Protein AF-A0A4W3K2S1-F1 (afdb_monomer_lite)

Foldseek 3Di:
DDDDPDLVVLLVVQLVVQLVVQLVVLQVVLQVVCVVVVPDDPVSCVSSVVSSVVSSNVSSNVSSVVSSVVD

Radius of gyration: 15.17 Å; chains: 1; bounding box: 37×21×38 Å

Secondary structure (DSSP, 8-state):
-----SHHHHHHHHHHHHHHHHHHHHHHHHHHHHHHTT--THHHHHHHHHHHHHHHHHHHHHHHHHHHHT-

Structure (mmCIF, N/CA/C/O backbone):
data_AF-A0A4W3K2S1-F1
#
_entry.id   AF-A0A4W3K2S1-F1
#
loop_
_atom_site.group_PDB
_atom_site.id
_atom_site.type_symbol
_atom_site.label_atom_id
_atom_site.label_alt_id
_atom_site.label_comp_id
_atom_site.label_asym_id
_atom_site.label_entity_id
_atom_site.label_seq_id
_atom_site.pdbx_PDB_ins_code
_atom_site.Cartn_x
_atom_site.Cartn_y
_atom_site.Cartn_z
_atom_site.occupancy
_atom_site.B_iso_or_equiv
_atom_site.auth_seq_id
_atom_site.auth_comp_id
_atom_site.auth_asym_id
_atom_site.auth_atom_id
_atom_site.pdbx_PDB_model_num
ATOM 1 N N . MET A 1 1 ? 7.871 12.835 -15.043 1.00 47.31 1 MET A N 1
ATOM 2 C CA . MET A 1 1 ? 8.788 12.153 -14.100 1.00 47.31 1 MET A CA 1
ATOM 3 C C . MET A 1 1 ? 9.535 11.068 -14.869 1.00 47.31 1 MET A C 1
ATOM 5 O O . MET A 1 1 ? 9.437 9.890 -14.566 1.00 47.31 1 MET A O 1
ATOM 9 N N . GLU A 1 2 ? 10.220 11.484 -15.934 1.00 51.19 2 GLU A N 1
ATOM 10 C CA . GLU A 1 2 ? 11.020 10.634 -16.813 1.00 51.19 2 GLU A CA 1
ATOM 11 C C . GLU A 1 2 ? 12.408 11.262 -16.878 1.00 51.19 2 GLU A C 1
ATOM 13 O O . GLU A 1 2 ? 12.542 12.274 -17.556 1.00 51.19 2 GLU A O 1
ATOM 18 N N . LEU A 1 3 ? 13.382 10.734 -16.122 1.00 48.56 3 LEU A N 1
ATOM 19 C CA . LEU A 1 3 ? 14.802 10.685 -16.507 1.00 48.56 3 LEU A CA 1
ATOM 20 C C . LEU A 1 3 ? 15.645 9.931 -15.449 1.00 48.56 3 LEU A C 1
ATOM 22 O O . LEU A 1 3 ? 16.402 10.546 -14.704 1.00 48.56 3 LEU A O 1
ATOM 26 N N . THR A 1 4 ? 15.563 8.596 -15.387 1.00 47.53 4 THR A N 1
ATOM 27 C CA . THR A 1 4 ? 16.592 7.815 -14.674 1.00 47.53 4 THR A CA 1
ATOM 28 C C . THR A 1 4 ? 17.131 6.710 -15.570 1.00 47.53 4 THR A C 1
ATOM 30 O O . THR A 1 4 ? 16.413 5.811 -15.995 1.00 47.53 4 THR A O 1
ATOM 33 N N . LEU A 1 5 ? 18.415 6.819 -15.891 1.00 54.84 5 LEU A N 1
ATOM 34 C CA . LEU A 1 5 ? 19.131 6.182 -16.999 1.00 54.84 5 LEU A CA 1
ATOM 35 C C . LEU A 1 5 ? 19.390 4.665 -16.850 1.00 54.84 5 LEU A C 1
ATOM 37 O O . LEU A 1 5 ? 20.272 4.119 -17.506 1.00 54.84 5 LEU A O 1
ATOM 41 N N . THR A 1 6 ? 18.696 3.969 -15.952 1.00 66.75 6 THR A N 1
ATOM 42 C CA . THR A 1 6 ? 19.016 2.579 -15.612 1.00 66.75 6 THR A CA 1
ATOM 43 C C . THR A 1 6 ? 17.744 1.790 -15.335 1.00 66.75 6 THR A C 1
ATOM 45 O O . THR A 1 6 ? 16.904 2.206 -14.540 1.00 66.75 6 THR A O 1
ATOM 48 N N . CYS A 1 7 ? 17.627 0.627 -15.979 1.00 74.75 7 CYS A N 1
ATOM 49 C CA . CYS A 1 7 ? 16.539 -0.348 -15.852 1.00 74.75 7 CYS A CA 1
ATOM 50 C C . CYS A 1 7 ? 16.140 -0.595 -14.385 1.00 74.75 7 CYS A C 1
ATOM 52 O O . CYS A 1 7 ? 14.969 -0.695 -14.025 1.00 74.75 7 CYS A O 1
ATOM 54 N N . PHE A 1 8 ? 17.136 -0.583 -13.502 1.00 75.69 8 PHE A N 1
ATOM 55 C CA . PHE A 1 8 ? 16.961 -0.744 -12.067 1.00 75.69 8 PHE A CA 1
ATOM 56 C C . PHE A 1 8 ? 16.131 0.370 -11.399 1.00 75.69 8 PHE A C 1
ATOM 58 O O . PHE A 1 8 ? 15.397 0.101 -10.451 1.00 75.69 8 PHE A O 1
ATOM 65 N N . ASP A 1 9 ? 16.182 1.608 -11.892 1.00 78.38 9 ASP A N 1
ATOM 66 C CA . ASP A 1 9 ? 15.389 2.709 -11.338 1.00 78.38 9 ASP A CA 1
ATOM 67 C C . ASP A 1 9 ? 13.908 2.604 -11.719 1.00 78.38 9 ASP A C 1
ATOM 69 O O . ASP A 1 9 ? 13.033 2.822 -10.882 1.00 78.38 9 ASP A O 1
ATOM 73 N N . ARG A 1 10 ? 13.615 2.148 -12.946 1.00 75.94 10 ARG A N 1
ATOM 74 C CA . ARG A 1 10 ? 12.244 1.824 -13.379 1.00 75.94 10 ARG A CA 1
ATOM 75 C C . ARG A 1 10 ? 11.647 0.709 -12.515 1.00 75.94 10 ARG A C 1
ATOM 77 O O . ARG A 1 10 ? 10.505 0.828 -12.073 1.00 75.94 10 ARG A O 1
ATOM 84 N N . VAL A 1 11 ? 12.426 -0.335 -12.218 1.00 83.44 11 VAL A N 1
ATOM 85 C CA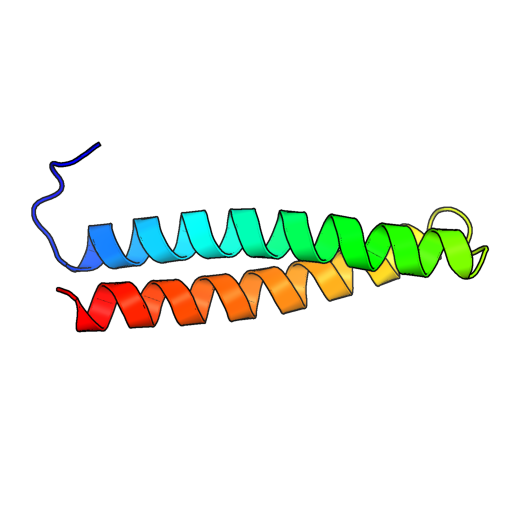 . VAL A 1 11 ? 12.025 -1.428 -11.311 1.00 83.44 11 VAL A CA 1
ATOM 86 C C . VAL A 1 11 ? 11.765 -0.904 -9.896 1.00 83.44 11 VAL A C 1
ATOM 88 O O . VAL A 1 11 ? 10.746 -1.243 -9.294 1.00 83.44 11 VAL A O 1
ATOM 91 N N . LYS A 1 12 ? 12.638 -0.033 -9.376 1.00 81.38 12 LYS A N 1
ATOM 92 C CA . LYS A 1 12 ? 12.502 0.573 -8.042 1.00 81.38 12 LYS A CA 1
ATOM 93 C C . LYS A 1 12 ? 11.265 1.466 -7.930 1.00 81.38 12 LYS A C 1
ATOM 95 O O . LYS A 1 12 ? 10.517 1.367 -6.960 1.00 81.38 12 LYS A O 1
ATOM 100 N N . MET A 1 13 ? 11.014 2.289 -8.943 1.00 84.25 13 MET A N 1
ATOM 101 C CA . MET A 1 13 ? 9.820 3.130 -9.048 1.00 84.25 13 MET A CA 1
ATOM 102 C C . MET A 1 13 ? 8.541 2.292 -9.179 1.00 84.25 13 MET A C 1
ATOM 104 O O . MET A 1 13 ? 7.553 2.577 -8.503 1.00 84.25 13 MET A O 1
ATOM 108 N N . GLY A 1 14 ? 8.576 1.213 -9.970 1.00 85.69 14 GLY A N 1
ATOM 109 C CA . GLY A 1 14 ? 7.476 0.253 -10.098 1.00 85.69 14 GLY A CA 1
ATOM 110 C C . GLY A 1 14 ? 7.161 -0.471 -8.788 1.00 85.69 14 GLY A C 1
ATOM 111 O O . GLY A 1 14 ? 5.994 -0.589 -8.417 1.00 85.69 14 GLY A O 1
ATOM 112 N N . PHE A 1 15 ? 8.188 -0.883 -8.040 1.00 87.06 15 PHE A N 1
ATOM 113 C CA . PHE A 1 15 ? 8.020 -1.462 -6.707 1.00 87.06 15 PHE A CA 1
ATOM 114 C C . PHE A 1 15 ? 7.393 -0.462 -5.730 1.00 87.06 15 PHE A C 1
ATOM 116 O O . PHE A 1 15 ? 6.482 -0.815 -4.986 1.00 87.06 15 PHE A O 1
ATOM 123 N N . MET A 1 16 ? 7.848 0.794 -5.746 1.00 88.56 16 MET A N 1
ATOM 124 C CA . MET A 1 16 ? 7.369 1.827 -4.827 1.00 88.56 16 MET A CA 1
ATOM 125 C C . MET A 1 16 ? 5.908 2.211 -5.103 1.00 88.56 16 MET A C 1
ATOM 127 O O . MET A 1 16 ? 5.110 2.282 -4.168 1.00 88.56 16 MET A O 1
ATOM 131 N N . MET A 1 17 ? 5.526 2.377 -6.375 1.00 89.56 17 MET A N 1
ATOM 132 C CA . MET A 1 17 ? 4.125 2.600 -6.754 1.00 89.56 17 MET A CA 1
ATOM 133 C C . MET A 1 17 ? 3.246 1.375 -6.482 1.00 89.56 17 MET A C 1
ATOM 135 O O . MET A 1 17 ? 2.154 1.526 -5.934 1.00 89.56 17 MET A O 1
ATOM 139 N N . GLY A 1 18 ? 3.721 0.167 -6.800 1.00 88.56 18 GLY A N 1
ATOM 140 C CA . GLY A 1 18 ? 2.987 -1.073 -6.539 1.00 88.56 18 GLY A CA 1
ATOM 141 C C . GLY A 1 18 ? 2.770 -1.328 -5.045 1.00 88.56 18 GLY A C 1
ATOM 142 O O . GLY A 1 18 ? 1.669 -1.695 -4.641 1.00 88.56 18 GLY A O 1
ATOM 143 N N . CYS A 1 19 ? 3.770 -1.045 -4.205 1.00 89.50 19 CYS A N 1
ATOM 144 C CA . CYS A 1 19 ? 3.635 -1.086 -2.748 1.00 89.50 19 CYS A CA 1
ATOM 145 C C . CYS A 1 19 ? 2.642 -0.036 -2.235 1.00 89.50 19 CYS A C 1
ATOM 147 O O . CYS A 1 19 ? 1.810 -0.359 -1.392 1.00 89.50 19 CYS A O 1
ATOM 149 N N . ALA A 1 20 ? 2.696 1.204 -2.733 1.00 89.81 20 ALA A N 1
ATOM 150 C CA . ALA A 1 20 ? 1.791 2.270 -2.302 1.00 89.81 20 ALA A CA 1
ATOM 151 C C . ALA A 1 20 ? 0.326 1.958 -2.651 1.00 89.81 20 ALA A C 1
ATOM 153 O O . ALA A 1 20 ? -0.551 2.046 -1.790 1.00 89.81 20 ALA A O 1
ATOM 154 N N . VAL A 1 21 ? 0.063 1.525 -3.888 1.00 90.31 21 VAL A N 1
ATOM 155 C CA . VAL A 1 21 ? -1.280 1.128 -4.337 1.00 90.31 21 VAL A CA 1
ATOM 156 C C . VAL A 1 21 ? -1.740 -0.153 -3.637 1.00 90.31 21 VAL A C 1
ATOM 158 O O . VAL A 1 21 ? -2.883 -0.223 -3.191 1.00 90.31 21 VAL A O 1
ATOM 161 N N . GLY A 1 22 ? -0.859 -1.145 -3.476 1.00 90.50 22 GLY A N 1
ATOM 162 C CA . GLY A 1 22 ? -1.163 -2.397 -2.779 1.00 90.50 22 GLY A CA 1
ATOM 163 C C . GLY A 1 22 ? -1.476 -2.194 -1.296 1.00 90.50 22 GLY A C 1
ATOM 164 O O . GLY A 1 22 ? -2.400 -2.818 -0.774 1.00 90.50 22 GLY A O 1
ATOM 165 N N . MET A 1 23 ? -0.775 -1.272 -0.630 1.00 88.75 23 MET A N 1
ATOM 166 C CA . MET A 1 23 ? -1.104 -0.862 0.734 1.00 88.75 23 MET A CA 1
ATOM 167 C C . MET A 1 23 ? -2.421 -0.092 0.787 1.00 88.75 23 MET A C 1
ATOM 169 O O . MET A 1 23 ? -3.232 -0.402 1.646 1.00 88.75 23 MET A O 1
ATOM 173 N N . ALA A 1 24 ? -2.691 0.846 -0.126 1.00 89.50 24 ALA A N 1
ATOM 174 C CA . ALA A 1 24 ? -3.955 1.588 -0.141 1.00 89.50 24 ALA A CA 1
ATOM 175 C C . ALA A 1 24 ? -5.170 0.676 -0.406 1.00 89.50 24 ALA A C 1
ATOM 177 O O . ALA A 1 24 ? -6.174 0.755 0.300 1.00 89.50 24 ALA A O 1
ATOM 178 N N . ALA A 1 25 ? -5.074 -0.243 -1.369 1.00 88.62 25 ALA A N 1
ATOM 179 C CA . ALA A 1 25 ? -6.131 -1.210 -1.657 1.00 88.62 25 ALA A CA 1
ATOM 180 C C . ALA A 1 25 ? -6.305 -2.219 -0.509 1.00 88.62 25 ALA A C 1
ATOM 182 O O . ALA A 1 25 ? -7.427 -2.457 -0.061 1.00 88.62 25 ALA A O 1
ATOM 183 N N . GLY A 1 26 ? -5.202 -2.755 0.025 1.00 87.12 26 GLY A N 1
ATOM 184 C CA . GLY A 1 26 ? -5.214 -3.640 1.193 1.00 87.12 26 GLY A CA 1
ATOM 185 C C . GLY A 1 26 ? -5.729 -2.945 2.457 1.00 87.12 26 GLY A C 1
ATOM 186 O O . GLY A 1 26 ? -6.398 -3.572 3.275 1.00 87.12 26 GLY A O 1
ATOM 187 N N . ALA A 1 27 ? -5.496 -1.639 2.587 1.00 86.25 27 ALA A N 1
ATOM 188 C CA . ALA A 1 27 ? -6.044 -0.811 3.648 1.00 86.25 27 ALA A CA 1
ATOM 189 C C . ALA A 1 27 ? -7.549 -0.661 3.515 1.00 86.25 27 ALA A C 1
ATOM 191 O O . ALA A 1 27 ? -8.260 -0.883 4.485 1.00 86.25 27 ALA A O 1
ATOM 192 N N . LEU A 1 28 ? -8.043 -0.311 2.329 1.00 86.50 28 LEU A N 1
ATOM 193 C CA . LEU A 1 28 ? -9.468 -0.103 2.096 1.00 86.50 28 LEU A CA 1
ATOM 194 C C . LEU A 1 28 ? -10.246 -1.408 2.276 1.00 86.50 28 LEU A C 1
ATOM 196 O O . LEU A 1 28 ? -11.181 -1.443 3.072 1.00 86.50 28 LEU A O 1
ATOM 200 N N . PHE A 1 29 ? -9.824 -2.494 1.623 1.00 82.56 29 PHE A N 1
ATOM 201 C CA . PHE A 1 29 ? -10.485 -3.797 1.738 1.00 82.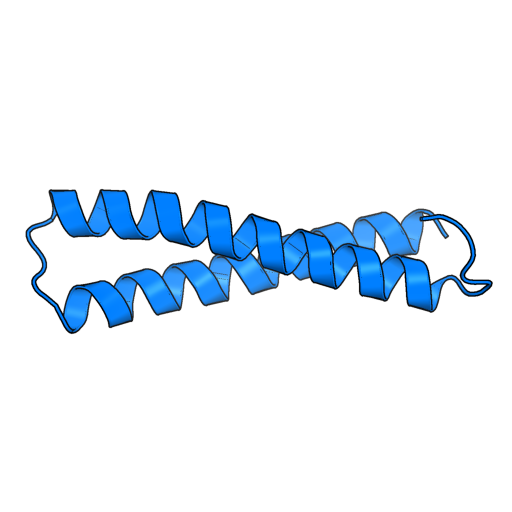56 29 PHE A CA 1
ATOM 202 C C . PHE A 1 29 ? -10.300 -4.441 3.114 1.00 82.56 29 PHE A C 1
ATOM 204 O O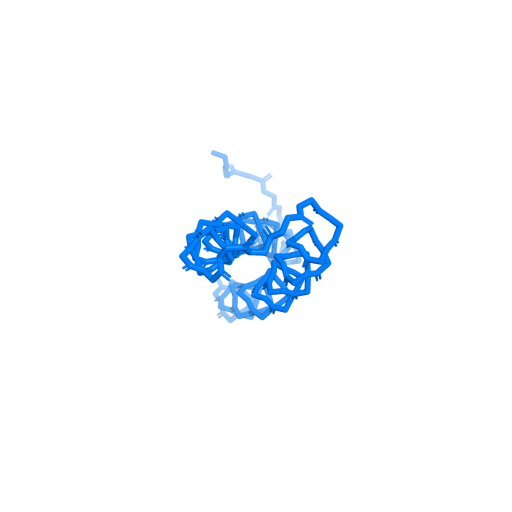 . PHE A 1 29 ? -11.251 -5.009 3.658 1.00 82.56 29 PHE A O 1
ATOM 211 N N . GLY A 1 30 ? -9.115 -4.320 3.716 1.00 81.31 30 GLY A N 1
ATOM 212 C CA . GLY A 1 30 ? -8.853 -4.809 5.068 1.00 81.31 30 GLY A CA 1
ATOM 213 C C . GLY A 1 30 ? -9.665 -4.048 6.115 1.00 81.31 30 GLY A C 1
ATOM 214 O O . GLY A 1 30 ? -10.275 -4.664 6.990 1.00 81.31 30 GLY A O 1
ATOM 215 N N . THR A 1 31 ? -9.724 -2.715 6.010 1.00 79.44 31 THR A N 1
ATOM 216 C CA . THR A 1 31 ? -10.464 -1.861 6.953 1.00 79.44 31 THR A CA 1
ATOM 217 C C . THR A 1 31 ? -11.963 -2.070 6.796 1.00 79.44 31 THR A C 1
ATOM 219 O O . THR A 1 31 ? -12.630 -2.265 7.805 1.00 79.44 31 THR A O 1
ATOM 222 N N . PHE A 1 32 ? -12.497 -2.134 5.568 1.00 79.69 32 PHE A N 1
ATOM 223 C CA . PHE A 1 32 ? -13.915 -2.445 5.340 1.00 79.69 32 PHE A CA 1
ATOM 224 C C . PHE A 1 32 ? -14.309 -3.821 5.887 1.00 79.69 32 PHE A C 1
ATOM 226 O O . PHE A 1 32 ? -15.367 -3.952 6.504 1.00 79.69 32 PHE A O 1
ATOM 233 N N . SER A 1 33 ? -13.466 -4.839 5.694 1.00 71.56 33 SER A N 1
ATOM 234 C CA . SER 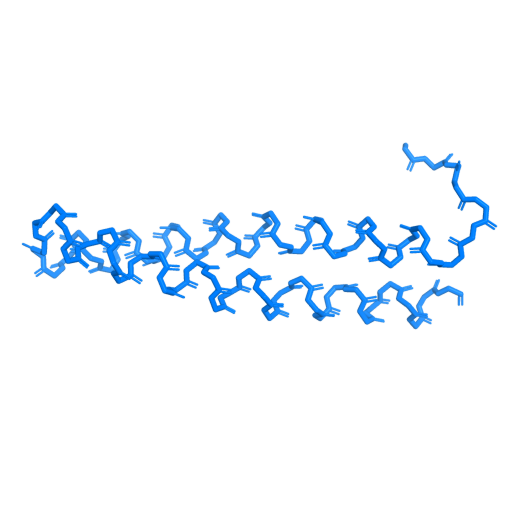A 1 33 ? -13.727 -6.190 6.204 1.00 71.56 33 SER A CA 1
ATOM 235 C C . SER A 1 33 ? -13.719 -6.221 7.732 1.00 71.56 33 SER A C 1
ATOM 237 O O . SER A 1 33 ? -14.621 -6.789 8.343 1.00 71.56 33 SER A O 1
ATOM 239 N N . CYS A 1 34 ? -12.759 -5.545 8.368 1.00 72.38 34 CYS A N 1
ATOM 240 C CA . CYS A 1 34 ? -12.689 -5.495 9.826 1.00 72.38 34 CYS A CA 1
ATOM 241 C C . CYS A 1 34 ? -13.790 -4.628 10.458 1.00 72.38 34 CYS A C 1
ATOM 243 O O . CYS A 1 34 ? -14.282 -4.980 11.530 1.00 72.38 34 CYS A O 1
ATOM 245 N N . LEU A 1 35 ? -14.217 -3.540 9.797 1.00 73.12 35 LEU A N 1
ATOM 246 C CA . LEU A 1 35 ? -15.345 -2.719 10.254 1.00 73.12 35 LEU A CA 1
ATOM 247 C C . LEU A 1 35 ? -16.657 -3.513 10.208 1.00 73.12 35 LEU A C 1
ATOM 249 O O . LEU A 1 35 ? -17.463 -3.410 11.129 1.00 73.12 35 LEU A O 1
ATOM 253 N N . ARG A 1 36 ? -16.857 -4.342 9.170 1.00 68.25 36 ARG A N 1
ATOM 254 C CA . ARG A 1 36 ? -18.023 -5.238 9.082 1.00 68.25 36 ARG A CA 1
ATOM 255 C C . ARG A 1 36 ? -18.008 -6.356 10.124 1.00 68.25 36 ARG A C 1
ATOM 257 O O . ARG A 1 36 ? -19.074 -6.761 10.567 1.00 68.25 36 ARG A O 1
ATOM 264 N N . LEU A 1 37 ? -16.832 -6.844 10.515 1.00 69.88 37 LEU A N 1
ATOM 265 C CA . LEU A 1 37 ? -16.679 -7.912 11.513 1.00 69.88 37 LEU A CA 1
ATOM 266 C C . LEU A 1 37 ? -16.785 -7.413 12.968 1.00 69.88 37 LEU A C 1
ATOM 268 O O . LEU A 1 37 ? -16.689 -8.215 13.891 1.00 69.88 37 LEU A O 1
ATOM 272 N N . GLY A 1 38 ? -16.976 -6.108 13.201 1.00 66.25 38 GLY A N 1
ATOM 273 C CA . GLY A 1 38 ? -17.124 -5.545 14.551 1.00 66.25 38 GLY A CA 1
ATOM 274 C C . GLY A 1 38 ? -15.849 -5.599 15.407 1.00 66.25 38 GLY A C 1
ATOM 275 O O . GLY A 1 38 ? -15.900 -5.366 16.615 1.00 66.25 38 GLY A O 1
ATOM 276 N N . MET A 1 39 ? -14.699 -5.893 14.792 1.00 62.22 39 MET A N 1
ATOM 277 C CA . MET A 1 39 ? -13.406 -6.032 15.464 1.00 62.22 39 MET A CA 1
ATOM 278 C C . MET A 1 39 ? -12.943 -4.666 15.992 1.00 62.22 39 MET A C 1
ATOM 280 O O . MET A 1 39 ? -12.810 -3.705 15.236 1.00 62.22 39 MET A O 1
ATOM 284 N N . ARG A 1 40 ? -12.695 -4.546 17.302 1.00 64.38 40 ARG A N 1
ATOM 285 C CA . ARG A 1 40 ? -12.322 -3.275 17.949 1.00 64.38 40 ARG A CA 1
ATOM 286 C C . ARG A 1 40 ? -10.804 -3.111 18.076 1.00 64.38 40 ARG A C 1
ATOM 288 O O . ARG A 1 40 ? -10.122 -3.915 18.706 1.00 64.38 40 ARG A O 1
ATOM 295 N N . GLY A 1 41 ? -10.291 -2.001 17.543 1.00 65.94 41 GLY A N 1
ATOM 296 C CA . GLY A 1 41 ? -8.982 -1.422 17.875 1.00 65.94 41 GLY A CA 1
ATOM 297 C C . GLY A 1 41 ? -7.763 -2.265 17.483 1.00 65.94 41 GLY A C 1
ATOM 298 O O . GLY A 1 41 ? -7.190 -2.068 16.414 1.00 65.94 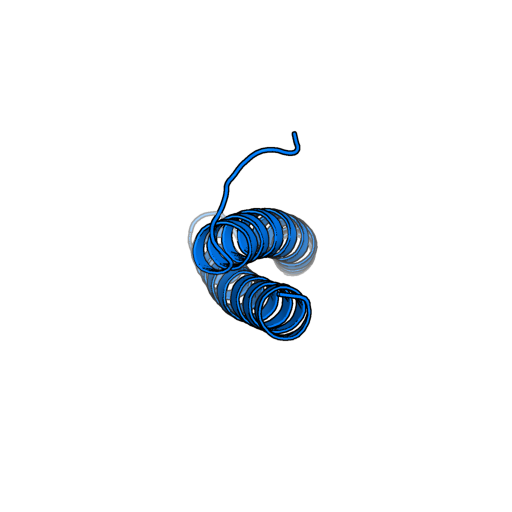41 GLY A O 1
ATOM 299 N N . ARG A 1 42 ? -7.324 -3.171 18.367 1.00 67.06 42 ARG A N 1
ATOM 300 C CA . ARG A 1 42 ? -6.007 -3.831 18.272 1.00 67.06 42 ARG A CA 1
ATOM 301 C C . ARG A 1 42 ? -5.990 -5.027 17.318 1.00 67.06 42 ARG A C 1
ATOM 303 O O . ARG A 1 42 ? -5.030 -5.199 16.573 1.00 67.06 42 ARG A O 1
ATOM 310 N N . GLU A 1 43 ? -7.062 -5.812 17.297 1.00 69.69 43 GLU A N 1
ATOM 311 C CA . GLU A 1 43 ? -7.235 -6.921 16.347 1.00 69.69 43 GLU A CA 1
ATOM 312 C C . GLU A 1 43 ? -7.531 -6.422 14.928 1.00 69.69 43 GLU A C 1
ATOM 314 O O . GLU A 1 43 ? -7.086 -7.023 13.952 1.00 69.69 43 GLU A O 1
ATOM 319 N N . LEU A 1 44 ? -8.190 -5.263 14.821 1.00 72.31 44 LEU A N 1
ATOM 320 C CA . LEU A 1 44 ? -8.445 -4.583 13.555 1.00 72.31 44 LEU A CA 1
ATOM 321 C C . LEU A 1 44 ? -7.139 -4.101 12.918 1.00 72.31 44 LEU A C 1
ATOM 323 O O . LEU A 1 44 ? -6.854 -4.461 11.782 1.00 72.31 44 LEU A O 1
ATOM 327 N N . LEU A 1 45 ? -6.296 -3.367 13.655 1.00 74.62 45 LEU A N 1
ATOM 328 C CA . LEU A 1 45 ? -4.988 -2.949 13.134 1.00 74.62 45 LEU A CA 1
ATOM 329 C C . LEU A 1 45 ? -4.077 -4.143 12.816 1.00 74.62 45 LEU A C 1
ATOM 331 O O . LEU A 1 45 ? -3.351 -4.106 11.826 1.00 74.62 45 LEU A O 1
ATOM 335 N N . GLY A 1 46 ? -4.123 -5.208 13.624 1.00 79.19 46 GLY A N 1
ATOM 336 C CA . GLY A 1 46 ? -3.341 -6.423 13.387 1.00 79.19 46 GLY A CA 1
ATOM 337 C C . GLY A 1 46 ? -3.772 -7.185 12.129 1.00 79.19 46 GLY A C 1
ATOM 338 O O . GLY A 1 46 ? -2.920 -7.631 11.360 1.00 79.19 46 GLY A O 1
ATOM 339 N N . GLY A 1 47 ? -5.081 -7.308 11.895 1.00 80.38 47 GLY A N 1
ATOM 340 C CA . GLY A 1 47 ? -5.645 -7.915 10.689 1.00 80.38 47 GLY A CA 1
ATOM 341 C C . GLY A 1 47 ? -5.381 -7.067 9.447 1.00 80.38 47 GLY A C 1
ATOM 342 O O . GLY A 1 47 ? -4.781 -7.558 8.493 1.00 80.38 47 GLY A O 1
ATOM 343 N N . VAL A 1 48 ? -5.731 -5.775 9.504 1.00 81.69 48 VAL A N 1
ATOM 344 C CA . VAL A 1 48 ? -5.514 -4.805 8.418 1.00 81.69 48 VAL A CA 1
ATOM 345 C C . VAL A 1 48 ? -4.038 -4.721 8.051 1.00 81.69 48 VAL A C 1
ATOM 347 O O . VAL A 1 48 ? -3.711 -4.817 6.871 1.00 81.69 48 VAL A O 1
ATOM 350 N N . GLY A 1 49 ? -3.148 -4.612 9.040 1.00 84.12 49 GLY A N 1
ATOM 351 C CA . GLY A 1 49 ? -1.704 -4.551 8.835 1.00 84.12 49 GLY A CA 1
ATOM 352 C C . GLY A 1 49 ? -1.150 -5.795 8.141 1.00 84.12 49 GLY A C 1
ATOM 353 O O . GLY A 1 49 ? -0.353 -5.664 7.216 1.00 84.12 49 GLY A O 1
ATOM 354 N N . LYS A 1 50 ? -1.624 -6.998 8.501 1.00 83.31 50 LYS A N 1
ATOM 355 C CA . LYS A 1 50 ? -1.253 -8.238 7.796 1.00 83.31 50 LYS A CA 1
ATOM 356 C C . LYS A 1 50 ? -1.720 -8.227 6.340 1.00 83.31 50 LYS A C 1
ATOM 358 O O . LYS A 1 50 ? -0.915 -8.500 5.455 1.00 83.31 50 LYS A O 1
ATOM 363 N N . THR A 1 51 ? -2.976 -7.858 6.073 1.00 85.50 51 THR A N 1
ATOM 364 C CA . THR A 1 51 ? -3.491 -7.749 4.694 1.00 85.50 51 THR A CA 1
ATOM 365 C C . THR A 1 51 ? -2.807 -6.652 3.882 1.00 85.50 51 THR A C 1
ATOM 367 O O . THR A 1 51 ? -2.556 -6.860 2.697 1.00 85.50 51 THR A O 1
ATOM 370 N N . MET A 1 52 ? -2.468 -5.511 4.490 1.00 86.19 52 MET A N 1
ATOM 371 C CA . MET A 1 52 ? -1.714 -4.432 3.844 1.00 86.19 52 MET A CA 1
ATOM 372 C C . MET A 1 52 ? -0.304 -4.890 3.479 1.00 86.19 52 MET A C 1
ATOM 374 O O . MET A 1 52 ? 0.133 -4.645 2.361 1.00 86.19 52 MET A O 1
ATOM 378 N N . LEU A 1 53 ? 0.399 -5.569 4.391 1.00 88.25 53 LEU A N 1
ATOM 379 C CA . LEU A 1 53 ? 1.758 -6.049 4.141 1.00 88.25 53 LEU A CA 1
ATOM 380 C C . LEU A 1 53 ? 1.768 -7.147 3.067 1.00 88.25 53 LEU A C 1
ATOM 382 O O . LEU A 1 53 ? 2.599 -7.127 2.162 1.00 88.25 53 LEU A O 1
ATOM 386 N N . GLN A 1 54 ? 0.804 -8.070 3.130 1.00 89.00 54 GLN A N 1
ATOM 387 C CA . GLN A 1 54 ? 0.648 -9.148 2.156 1.00 89.00 54 GLN A CA 1
ATOM 388 C C . GLN A 1 54 ? 0.290 -8.609 0.764 1.00 89.00 54 GLN A C 1
ATOM 390 O O . GLN A 1 54 ? 0.904 -8.994 -0.232 1.00 89.00 54 GLN A O 1
ATOM 395 N N . SER A 1 55 ? -0.667 -7.681 0.686 1.00 88.81 55 SER A N 1
ATOM 396 C CA . SER A 1 55 ? -1.072 -7.065 -0.582 1.00 88.81 55 SER A CA 1
ATOM 397 C C . SER A 1 55 ? 0.032 -6.160 -1.132 1.00 88.81 55 SER A C 1
ATOM 399 O O . SER A 1 55 ? 0.405 -6.291 -2.292 1.00 88.81 55 SER A O 1
ATOM 401 N N . GLY A 1 56 ? 0.616 -5.292 -0.301 1.00 89.69 56 GLY A N 1
ATOM 402 C CA . GLY A 1 56 ? 1.703 -4.386 -0.680 1.00 89.69 56 GLY A CA 1
ATOM 403 C C . GLY A 1 56 ? 2.931 -5.125 -1.208 1.00 89.69 56 GLY A C 1
ATOM 404 O O . GLY A 1 56 ? 3.442 -4.762 -2.264 1.00 89.69 56 GLY A O 1
ATOM 405 N N . GLY A 1 57 ? 3.342 -6.210 -0.543 1.00 89.06 57 GLY A N 1
ATOM 406 C CA . GLY A 1 57 ? 4.443 -7.052 -1.010 1.00 89.06 57 GLY A CA 1
ATOM 407 C C . GLY A 1 57 ? 4.162 -7.663 -2.381 1.00 89.06 57 GLY A C 1
ATOM 408 O O . GLY A 1 57 ? 4.967 -7.527 -3.295 1.00 89.06 57 GLY A O 1
ATOM 409 N N . THR A 1 58 ? 2.984 -8.261 -2.569 1.00 89.12 58 THR A N 1
ATOM 410 C CA . THR A 1 58 ? 2.658 -8.964 -3.820 1.00 89.12 58 THR A CA 1
ATOM 411 C C . THR A 1 58 ? 2.458 -7.999 -4.995 1.00 89.12 58 THR A C 1
ATOM 413 O O . THR A 1 58 ? 3.018 -8.218 -6.069 1.00 89.12 58 THR A O 1
ATOM 416 N N . PHE A 1 59 ? 1.714 -6.903 -4.799 1.00 88.31 59 PHE A N 1
ATOM 417 C CA . PHE A 1 59 ? 1.488 -5.885 -5.834 1.00 88.31 59 PHE A CA 1
ATOM 418 C C . PHE A 1 59 ? 2.768 -5.109 -6.178 1.00 88.31 59 PHE A C 1
ATOM 420 O O . PHE A 1 59 ? 3.016 -4.834 -7.354 1.00 88.31 59 PHE A O 1
ATOM 427 N N . GLY A 1 60 ? 3.612 -4.811 -5.185 1.00 89.56 60 GLY A N 1
ATOM 428 C CA . GLY A 1 60 ? 4.936 -4.221 -5.388 1.00 89.56 60 GLY A CA 1
ATOM 429 C C . GLY A 1 60 ? 5.842 -5.122 -6.223 1.00 89.56 60 GLY A C 1
ATOM 430 O O . GLY A 1 60 ? 6.412 -4.672 -7.218 1.00 89.56 60 GLY A O 1
ATOM 431 N N . THR A 1 61 ? 5.927 -6.411 -5.881 1.00 88.88 61 THR A N 1
ATOM 432 C CA . THR A 1 61 ? 6.758 -7.372 -6.616 1.00 88.88 61 THR A CA 1
ATOM 433 C C . THR A 1 61 ? 6.245 -7.597 -8.042 1.00 88.88 61 THR A C 1
ATOM 435 O O . THR A 1 61 ? 7.040 -7.531 -8.979 1.00 88.88 61 THR A O 1
ATOM 438 N N . PHE A 1 62 ? 4.934 -7.747 -8.256 1.00 88.25 62 PHE A N 1
ATOM 439 C CA . PHE A 1 62 ? 4.366 -7.893 -9.604 1.00 88.25 62 PHE A CA 1
ATOM 440 C C . PHE A 1 62 ? 4.639 -6.680 -10.501 1.00 88.25 62 PHE A C 1
ATOM 442 O O . PHE A 1 62 ? 5.067 -6.847 -11.643 1.00 88.25 62 PHE A O 1
ATOM 449 N N . MET A 1 63 ? 4.439 -5.458 -9.994 1.00 84.25 63 MET A N 1
ATOM 450 C CA . MET A 1 63 ? 4.736 -4.243 -10.763 1.00 84.25 63 MET A CA 1
ATOM 451 C C . MET A 1 63 ? 6.234 -4.054 -11.003 1.00 84.25 63 MET A C 1
ATOM 453 O O . MET A 1 63 ? 6.620 -3.589 -12.075 1.00 84.25 63 MET A O 1
ATOM 457 N N . SER A 1 64 ? 7.084 -4.450 -10.052 1.00 86.38 64 SER A N 1
ATOM 458 C CA . SER A 1 64 ? 8.540 -4.407 -10.226 1.00 86.38 64 SER A CA 1
ATOM 459 C C . SER A 1 64 ? 9.021 -5.360 -11.325 1.00 86.38 64 SER A C 1
ATOM 461 O O . SER A 1 64 ? 9.839 -4.966 -12.152 1.00 86.38 64 SER A O 1
ATOM 463 N N . ILE A 1 65 ? 8.441 -6.564 -11.413 1.00 87.81 65 ILE A N 1
ATOM 464 C CA . ILE A 1 65 ? 8.715 -7.530 -12.486 1.00 87.81 65 ILE A CA 1
ATOM 465 C C . ILE A 1 65 ? 8.161 -7.006 -13.814 1.00 87.81 65 ILE A C 1
ATOM 467 O O . ILE A 1 65 ? 8.863 -7.027 -14.818 1.00 87.81 65 ILE A O 1
ATOM 471 N N . GLY A 1 66 ? 6.942 -6.456 -13.819 1.00 85.38 66 GLY A N 1
ATOM 472 C CA . GLY A 1 66 ? 6.333 -5.861 -15.010 1.00 85.38 66 GLY A CA 1
ATOM 473 C C . GLY A 1 66 ? 7.157 -4.715 -15.599 1.00 85.38 66 GLY A C 1
ATOM 474 O O . GLY A 1 66 ? 7.285 -4.631 -16.816 1.00 85.38 66 GLY A O 1
ATOM 475 N N . MET A 1 67 ? 7.765 -3.874 -14.754 1.00 80.75 67 MET A N 1
ATOM 476 C CA . MET A 1 67 ? 8.694 -2.826 -15.191 1.00 80.75 67 MET A CA 1
ATOM 477 C C . MET A 1 67 ? 10.067 -3.383 -15.577 1.00 80.75 67 MET A C 1
ATOM 479 O O . MET A 1 67 ? 10.663 -2.875 -16.517 1.00 80.75 67 MET A O 1
ATOM 483 N N . GLY A 1 68 ? 10.549 -4.437 -14.911 1.00 80.88 68 GLY A N 1
ATOM 484 C CA . GLY A 1 68 ? 11.819 -5.099 -15.230 1.00 80.88 68 GLY A CA 1
ATOM 485 C C . GLY A 1 68 ? 11.817 -5.818 -16.577 1.00 80.88 68 GLY A C 1
ATOM 486 O O . GLY A 1 68 ? 12.819 -5.792 -17.279 1.00 80.88 68 GLY A O 1
ATOM 487 N N . ILE A 1 69 ? 10.679 -6.391 -16.980 1.00 82.50 69 ILE A N 1
ATOM 488 C CA . ILE A 1 69 ? 10.485 -6.954 -18.328 1.00 82.50 69 ILE A CA 1
ATOM 489 C C . ILE A 1 69 ? 10.331 -5.831 -19.374 1.00 82.50 69 ILE A C 1
ATOM 491 O O . ILE A 1 69 ? 10.554 -6.046 -20.562 1.00 82.50 69 ILE A O 1
ATOM 495 N N . ARG A 1 70 ? 9.930 -4.626 -18.944 1.00 70.19 70 ARG A N 1
ATOM 496 C CA . ARG A 1 70 ? 9.753 -3.432 -19.790 1.00 70.19 70 ARG A CA 1
ATOM 497 C C . ARG A 1 70 ? 10.998 -2.538 -19.864 1.00 70.19 70 ARG A C 1
ATOM 499 O O . ARG A 1 70 ? 10.891 -1.412 -20.350 1.00 70.19 70 ARG A O 1
ATOM 506 N N . CYS A 1 71 ? 12.119 -3.014 -19.334 1.00 64.06 71 CYS A N 1
ATOM 507 C CA . CYS A 1 71 ? 13.419 -2.370 -19.436 1.00 64.0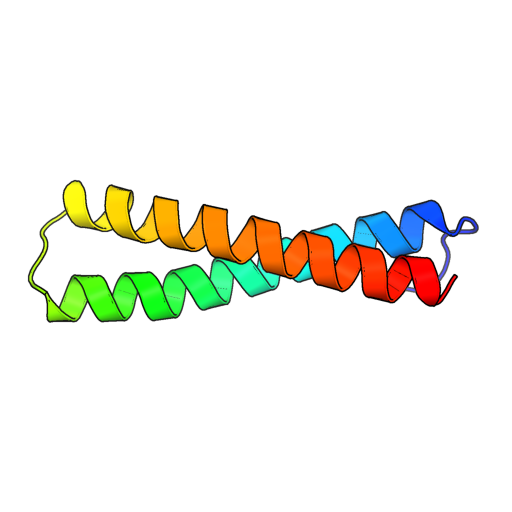6 71 CYS A CA 1
ATOM 508 C C . CYS A 1 71 ? 14.131 -2.723 -20.741 1.00 64.06 71 CYS A C 1
ATOM 510 O O . CYS A 1 71 ? 13.871 -3.821 -21.277 1.00 64.06 71 CYS A O 1
#

Sequence (71 aa):
MELTLTCFDRVKMGFMMGCAVGMAAGALFGTFSCLRLGMRGRELLGGVGKTMLQSGGTFGTFMSIGMGIRC

pLDDT: mean 78.99, std 11.26, range [47.31, 90.5]

InterPro domains:
  IPR018450 Romo1/Mgr2 [PF10247] (6-71)
  IPR018450 Romo1/Mgr2 [PTHR28525] (6-71)
  IPR018450 Romo1/Mgr2 [SM01378] (5-71)

Organism: Callorhinchus milii (NCBI:txid7868)